Protein AF-A0A7W4LHZ4-F1 (afdb_monomer_lite)

Structure (mmCIF, N/CA/C/O backbone):
data_AF-A0A7W4LHZ4-F1
#
_entry.id   AF-A0A7W4LHZ4-F1
#
loop_
_atom_site.group_PDB
_atom_site.id
_atom_site.type_symbol
_atom_site.label_atom_id
_atom_site.label_alt_id
_atom_site.label_comp_id
_atom_site.label_asym_id
_atom_site.label_entity_id
_atom_site.label_seq_id
_atom_site.pdbx_PDB_ins_code
_atom_site.Cartn_x
_atom_site.Cartn_y
_atom_site.Cartn_z
_atom_site.occupancy
_atom_site.B_iso_or_equiv
_atom_site.auth_seq_id
_atom_site.auth_comp_id
_atom_site.auth_asym_id
_atom_site.auth_atom_id
_atom_site.pdbx_PDB_model_num
ATOM 1 N N . MET A 1 1 ? -10.945 8.668 18.293 1.00 74.75 1 MET A N 1
ATOM 2 C CA . MET A 1 1 ? -9.636 8.074 17.950 1.00 74.75 1 MET A CA 1
ATOM 3 C C . MET A 1 1 ? -9.892 7.114 16.813 1.00 74.75 1 MET A C 1
ATOM 5 O O . MET A 1 1 ? -10.828 6.339 16.938 1.00 74.75 1 MET A O 1
ATOM 9 N N . ARG A 1 2 ? -9.149 7.229 15.713 1.00 85.75 2 ARG A N 1
ATOM 10 C CA . ARG A 1 2 ? -9.270 6.295 14.589 1.00 85.75 2 ARG A CA 1
ATOM 11 C C . ARG A 1 2 ? -8.511 5.018 14.919 1.00 85.75 2 ARG A C 1
ATOM 13 O O . ARG A 1 2 ? -7.435 5.098 15.514 1.00 85.75 2 ARG A O 1
ATOM 20 N N . THR A 1 3 ? -9.058 3.875 14.539 1.00 93.06 3 THR A N 1
ATOM 21 C CA . THR A 1 3 ? -8.421 2.570 14.711 1.00 93.06 3 THR A CA 1
ATOM 22 C C . THR A 1 3 ? -7.873 2.104 13.372 1.00 93.06 3 THR A C 1
ATOM 24 O O . THR A 1 3 ? -8.533 2.231 12.343 1.00 93.06 3 THR A O 1
ATOM 27 N N . ILE A 1 4 ? -6.652 1.576 13.375 1.00 94.75 4 ILE A N 1
ATOM 28 C CA . ILE A 1 4 ? -6.046 0.988 12.179 1.00 94.75 4 ILE A CA 1
ATOM 29 C C . ILE A 1 4 ? -6.698 -0.375 11.934 1.00 94.75 4 ILE A C 1
ATOM 31 O O . ILE A 1 4 ? -6.630 -1.259 12.786 1.00 94.75 4 ILE A O 1
ATOM 35 N N . VAL A 1 5 ? -7.317 -0.533 10.767 1.00 94.38 5 VAL A N 1
ATOM 36 C CA . VAL A 1 5 ? -7.923 -1.786 10.293 1.00 94.38 5 VAL A CA 1
ATOM 37 C C . VAL A 1 5 ? -6.919 -2.606 9.491 1.00 94.38 5 VAL A C 1
ATOM 39 O O . VAL A 1 5 ? -6.831 -3.817 9.674 1.00 94.38 5 VAL A O 1
ATOM 42 N N . SER A 1 6 ? -6.153 -1.957 8.610 1.00 92.44 6 SER A N 1
ATOM 43 C CA . SER A 1 6 ? -5.101 -2.599 7.813 1.00 92.44 6 SER A CA 1
ATOM 44 C C . SER A 1 6 ? -3.873 -1.702 7.727 1.00 92.44 6 SER A C 1
ATOM 46 O O . SER A 1 6 ? -3.988 -0.478 7.711 1.00 92.44 6 SER A O 1
ATOM 48 N N . ARG A 1 7 ? -2.698 -2.324 7.654 1.00 93.75 7 ARG A N 1
ATOM 49 C CA . ARG A 1 7 ? -1.426 -1.673 7.347 1.00 93.75 7 ARG A CA 1
ATOM 50 C C . ARG A 1 7 ? -0.612 -2.627 6.489 1.00 93.75 7 ARG A C 1
ATOM 52 O O . ARG A 1 7 ? -0.212 -3.684 6.970 1.00 93.75 7 ARG A O 1
ATOM 59 N N . GLU A 1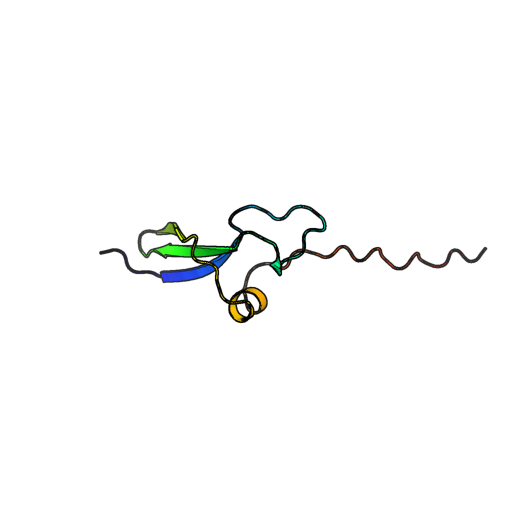 8 ? -0.385 -2.271 5.231 1.00 94.25 8 GLU A N 1
ATOM 60 C CA . GLU A 1 8 ? 0.280 -3.158 4.272 1.00 94.25 8 GLU A CA 1
ATOM 61 C C . GLU A 1 8 ? 1.357 -2.446 3.442 1.00 94.25 8 GLU A C 1
ATOM 63 O O . GLU A 1 8 ? 1.196 -1.261 3.141 1.00 94.25 8 GLU A O 1
ATOM 68 N N . PRO A 1 9 ? 2.456 -3.140 3.075 1.00 94.38 9 PRO A N 1
ATOM 69 C CA . PRO A 1 9 ? 3.503 -2.579 2.224 1.00 94.38 9 PRO A CA 1
ATOM 70 C C . PRO A 1 9 ? 2.952 -2.129 0.869 1.00 94.38 9 PRO A C 1
ATOM 72 O O . PRO A 1 9 ? 2.360 -2.929 0.139 1.00 94.38 9 PRO A O 1
ATOM 75 N N . TRP A 1 10 ? 3.191 -0.868 0.514 1.00 92.88 10 TRP A N 1
ATOM 76 C CA . TRP A 1 10 ? 2.691 -0.261 -0.718 1.00 92.88 10 TRP A CA 1
ATOM 77 C C . TRP A 1 10 ? 3.742 0.635 -1.375 1.00 92.88 10 TRP A C 1
ATOM 79 O O . TRP A 1 10 ? 4.604 1.205 -0.703 1.00 92.88 10 TRP A O 1
ATOM 89 N N . TRP A 1 11 ? 3.668 0.768 -2.698 1.00 91.38 11 TRP A N 1
ATOM 90 C CA . TRP A 1 11 ? 4.533 1.670 -3.451 1.00 91.38 11 TRP A CA 1
ATOM 91 C C . TRP A 1 11 ? 4.038 3.116 -3.323 1.00 91.38 11 TRP A C 1
ATOM 93 O O . TRP A 1 11 ? 2.852 3.389 -3.486 1.00 91.38 11 TRP A O 1
ATOM 103 N N . ALA A 1 12 ? 4.934 4.066 -3.050 1.00 91.00 12 ALA A N 1
ATOM 104 C CA . ALA A 1 12 ? 4.592 5.490 -2.988 1.00 91.00 12 ALA A CA 1
ATOM 105 C C . ALA A 1 12 ? 4.168 6.028 -4.363 1.00 91.00 12 ALA A C 1
ATOM 107 O O . ALA A 1 12 ? 3.320 6.914 -4.479 1.00 91.00 12 ALA A O 1
ATOM 108 N N . LYS A 1 13 ? 4.788 5.488 -5.415 1.00 89.06 13 LYS A N 1
ATOM 109 C CA . LYS A 1 13 ? 4.538 5.811 -6.819 1.00 89.06 13 LYS A CA 1
ATOM 110 C C . LYS A 1 13 ? 4.519 4.529 -7.640 1.00 89.06 13 LYS A C 1
ATOM 112 O O . LYS A 1 13 ? 5.226 3.588 -7.282 1.00 89.06 13 LYS A O 1
ATOM 117 N N . PRO A 1 14 ? 3.711 4.474 -8.707 1.00 86.62 14 PRO A N 1
ATOM 118 C CA . PRO A 1 14 ? 3.635 3.277 -9.520 1.00 86.62 14 PRO A CA 1
ATOM 119 C C . PRO A 1 14 ? 5.019 2.996 -10.121 1.00 86.62 14 PRO A C 1
ATOM 121 O O . PRO A 1 14 ? 5.646 3.934 -10.621 1.00 86.62 14 PRO A O 1
ATOM 124 N N . PRO A 1 15 ? 5.495 1.743 -10.066 1.00 85.69 15 PRO A N 1
ATOM 125 C CA . PRO A 1 15 ? 6.781 1.370 -10.640 1.00 85.69 15 PRO A CA 1
ATOM 126 C C . PRO A 1 15 ? 6.772 1.571 -12.155 1.00 85.69 15 PRO A C 1
ATOM 128 O O . PRO A 1 15 ? 5.774 1.284 -12.826 1.00 85.69 15 PRO A O 1
ATOM 131 N N . LEU A 1 16 ? 7.889 2.040 -12.702 1.00 84.25 16 LEU A N 1
ATOM 132 C CA . LEU A 1 16 ? 8.101 2.106 -14.141 1.00 84.25 16 LEU A CA 1
ATOM 133 C C . LEU A 1 16 ? 8.442 0.714 -14.704 1.00 84.25 16 LEU A C 1
ATOM 135 O O . LEU A 1 16 ? 8.931 -0.162 -13.983 1.00 84.25 16 LEU A O 1
ATOM 139 N N . PRO A 1 17 ? 8.212 0.482 -16.009 1.00 81.94 17 PRO A N 1
ATOM 140 C CA . PRO A 1 17 ? 8.589 -0.773 -16.647 1.00 81.94 17 PRO A CA 1
ATOM 141 C C . PRO A 1 17 ? 10.088 -1.060 -16.497 1.00 81.94 17 PRO A C 1
ATOM 143 O O . PRO A 1 17 ? 10.922 -0.244 -16.886 1.00 81.94 17 PRO A O 1
ATOM 146 N N . GLY A 1 18 ? 10.421 -2.237 -15.966 1.00 79.94 18 GLY A N 1
ATOM 147 C CA . GLY A 1 18 ? 11.805 -2.677 -15.774 1.00 79.94 18 GLY A CA 1
ATOM 148 C C . GLY A 1 18 ? 12.480 -2.179 -14.493 1.00 79.94 18 GLY A C 1
ATOM 149 O O . GLY A 1 18 ? 13.638 -2.527 -14.274 1.00 79.94 18 GLY A O 1
ATOM 150 N N . GLU A 1 19 ? 11.793 -1.411 -13.638 1.00 82.81 19 GLU A N 1
ATOM 151 C CA . GLU A 1 19 ? 12.317 -1.084 -12.310 1.00 82.81 19 GLU A CA 1
ATOM 152 C C . GLU A 1 19 ? 12.314 -2.301 -11.384 1.00 82.81 19 GLU A C 1
ATOM 154 O O . GLU A 1 19 ? 11.380 -3.105 -11.354 1.00 82.81 19 GLU A O 1
ATOM 159 N N . GLU A 1 20 ? 13.382 -2.419 -10.601 1.00 83.12 20 GLU A N 1
ATOM 160 C CA . GLU A 1 20 ? 13.525 -3.474 -9.609 1.00 83.12 20 GLU A CA 1
ATOM 161 C C . GLU A 1 20 ? 12.715 -3.149 -8.351 1.00 83.12 20 GLU A C 1
ATOM 163 O O . GLU A 1 20 ? 12.827 -2.058 -7.788 1.00 83.12 20 GLU A O 1
ATOM 168 N N . GLU A 1 21 ? 11.951 -4.128 -7.858 1.00 79.44 21 GLU A N 1
ATOM 169 C CA . GLU A 1 21 ? 11.043 -3.950 -6.719 1.00 79.44 21 GLU A CA 1
ATOM 170 C C . GLU A 1 21 ? 11.732 -3.378 -5.472 1.00 79.44 21 GLU A C 1
ATOM 172 O O . GLU A 1 21 ? 11.138 -2.575 -4.756 1.00 79.44 21 GLU A O 1
ATOM 177 N N . MET A 1 22 ? 12.983 -3.757 -5.196 1.00 81.12 22 MET A N 1
ATOM 178 C CA . MET A 1 22 ? 13.695 -3.323 -3.985 1.00 81.12 22 MET A CA 1
ATOM 179 C C . MET A 1 22 ? 14.172 -1.864 -4.043 1.00 81.12 22 MET A C 1
ATOM 181 O O . MET A 1 22 ? 14.392 -1.256 -2.990 1.00 81.12 22 MET A O 1
ATOM 185 N N . HIS A 1 23 ? 14.273 -1.292 -5.245 1.00 83.50 23 HIS A N 1
ATOM 186 C CA . HIS A 1 23 ? 14.685 0.094 -5.474 1.00 83.50 23 HIS A CA 1
ATOM 187 C C . HIS A 1 23 ? 13.517 1.086 -5.494 1.00 83.50 23 HIS A C 1
ATOM 189 O O . HIS A 1 23 ? 13.750 2.290 -5.553 1.00 83.50 23 HIS A O 1
ATOM 195 N N . LEU A 1 24 ? 12.275 0.604 -5.401 1.00 87.88 24 LEU A N 1
ATOM 196 C CA . LEU A 1 24 ? 11.100 1.466 -5.346 1.00 87.88 24 LEU A CA 1
ATOM 197 C C . LEU A 1 24 ? 11.026 2.260 -4.034 1.00 87.88 24 LEU A C 1
ATOM 199 O O . LEU A 1 24 ? 11.525 1.839 -2.982 1.00 87.88 24 LEU A O 1
ATOM 203 N N . ASP A 1 25 ? 10.331 3.394 -4.098 1.00 91.00 25 ASP A N 1
ATOM 204 C CA . ASP A 1 25 ? 9.912 4.145 -2.919 1.00 91.00 25 ASP A CA 1
ATOM 205 C C . ASP A 1 25 ? 8.772 3.396 -2.220 1.00 91.00 25 ASP A C 1
ATOM 207 O O . ASP A 1 25 ? 7.636 3.357 -2.703 1.00 91.00 25 ASP A O 1
ATOM 211 N N . TRP A 1 26 ? 9.083 2.792 -1.076 1.00 92.81 26 TRP A N 1
ATOM 212 C CA . TRP A 1 26 ? 8.136 2.016 -0.280 1.00 92.81 26 TRP A CA 1
ATOM 213 C C . TRP A 1 26 ? 7.616 2.790 0.924 1.00 92.81 26 TRP A C 1
ATOM 215 O O . TRP A 1 26 ? 8.347 3.546 1.560 1.00 92.81 26 TRP A O 1
ATOM 225 N N . GLY A 1 27 ? 6.375 2.493 1.287 1.00 95.00 27 GLY A N 1
ATOM 226 C CA . GLY A 1 27 ? 5.766 2.880 2.550 1.00 95.00 27 GLY A CA 1
ATOM 227 C C . GLY A 1 27 ? 4.687 1.882 2.945 1.00 95.00 27 GLY A C 1
ATOM 228 O O . GLY A 1 27 ?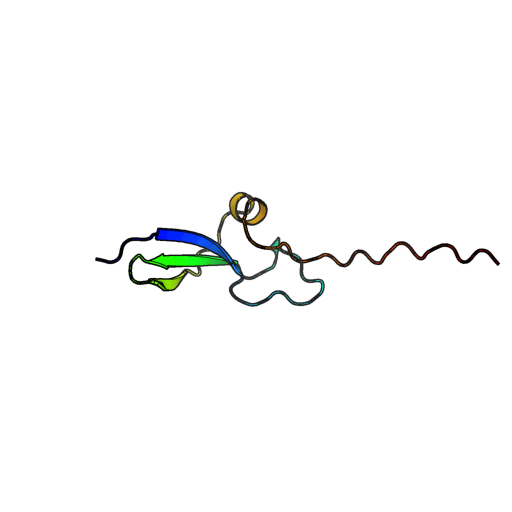 4.666 0.743 2.462 1.00 95.00 27 GLY A O 1
ATOM 229 N N . TYR A 1 28 ? 3.763 2.323 3.787 1.00 95.00 28 TYR A N 1
ATOM 230 C CA . TYR A 1 28 ? 2.575 1.559 4.133 1.00 95.00 28 TYR A CA 1
ATOM 231 C C . TYR A 1 28 ? 1.310 2.285 3.710 1.00 95.00 28 TYR A C 1
ATOM 233 O O . TYR A 1 28 ? 1.151 3.478 3.958 1.00 95.00 28 TYR A O 1
ATOM 241 N N . LEU A 1 29 ? 0.376 1.530 3.141 1.00 95.00 29 LEU A N 1
ATOM 242 C CA . LEU A 1 29 ? -1.004 1.968 3.031 1.00 95.00 29 LEU A CA 1
ATOM 243 C C . LEU A 1 29 ? -1.723 1.589 4.329 1.00 95.00 29 LEU A C 1
ATOM 245 O O . LEU A 1 29 ? -1.857 0.406 4.652 1.00 95.00 29 LEU A O 1
ATOM 249 N N . VAL A 1 30 ? -2.139 2.597 5.090 1.00 95.81 30 VAL A N 1
ATOM 250 C CA . VAL A 1 30 ? -2.869 2.443 6.350 1.00 95.81 30 VAL A CA 1
ATOM 251 C C . VAL A 1 30 ? -4.345 2.694 6.079 1.00 95.81 30 VAL A C 1
ATOM 253 O O . VAL A 1 30 ? -4.704 3.769 5.615 1.00 95.81 30 VAL A O 1
ATOM 256 N N . LEU A 1 31 ? -5.197 1.715 6.372 1.00 94.88 31 LEU A N 1
ATOM 257 C CA . LEU A 1 31 ? -6.652 1.832 6.294 1.00 94.88 31 LEU A CA 1
ATOM 258 C C . LEU A 1 31 ? -7.225 1.970 7.703 1.00 94.88 31 LEU A C 1
ATOM 260 O O . LEU A 1 31 ? -6.946 1.138 8.570 1.00 94.88 31 LEU A O 1
ATOM 264 N N . TYR A 1 32 ? -8.055 2.983 7.911 1.00 96.25 32 TYR A N 1
ATOM 265 C CA . TYR A 1 32 ? -8.749 3.235 9.170 1.00 96.25 32 TYR A CA 1
ATOM 266 C C . TYR A 1 32 ? -10.190 2.709 9.149 1.00 96.25 32 TYR A C 1
ATOM 268 O O . TYR A 1 32 ? -10.762 2.440 8.091 1.00 96.25 32 TYR A O 1
ATOM 276 N N . ASP A 1 33 ? -10.791 2.567 10.334 1.00 95.50 33 ASP A N 1
ATOM 277 C CA . ASP A 1 33 ? -12.164 2.068 10.503 1.00 95.50 33 ASP A CA 1
ATOM 278 C C . ASP A 1 33 ? -13.242 2.994 9.921 1.00 95.50 33 ASP A C 1
ATOM 280 O O . ASP A 1 33 ? -14.319 2.532 9.550 1.00 95.50 33 ASP A O 1
ATOM 284 N N . ASP A 1 34 ? -12.923 4.277 9.756 1.00 94.44 34 ASP A N 1
ATOM 285 C CA . ASP A 1 34 ? -13.772 5.272 9.097 1.00 94.44 34 ASP A CA 1
ATOM 286 C C . ASP A 1 34 ? -13.675 5.232 7.559 1.00 94.44 34 ASP A C 1
ATOM 288 O O . ASP A 1 34 ? -14.275 6.061 6.872 1.00 94.44 34 ASP A O 1
ATOM 292 N N . GLY A 1 35 ? -12.932 4.265 7.006 1.00 91.75 35 GLY A N 1
ATOM 293 C CA . GLY A 1 35 ? -12.741 4.078 5.569 1.00 91.75 35 GLY A CA 1
ATOM 294 C C . GLY A 1 35 ? -11.736 5.046 4.944 1.00 91.75 35 GLY A C 1
ATOM 295 O O . GLY A 1 35 ? -11.542 5.015 3.727 1.00 91.75 35 GLY A O 1
ATOM 296 N N . GLN A 1 36 ? -11.086 5.898 5.742 1.00 94.94 36 GLN A N 1
ATOM 297 C 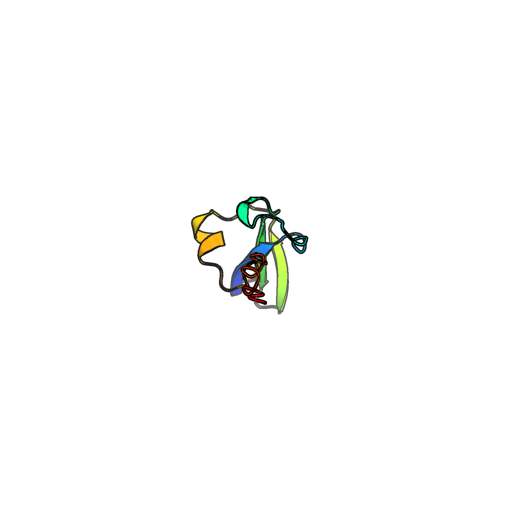CA . GLN A 1 36 ? -9.991 6.729 5.256 1.00 94.94 36 GLN A CA 1
ATOM 298 C C . GLN A 1 36 ? -8.720 5.901 5.096 1.00 94.94 36 GLN A C 1
ATOM 300 O O . GLN A 1 36 ? -8.465 4.967 5.857 1.00 94.94 36 GLN A O 1
ATOM 305 N N . PHE A 1 37 ? -7.902 6.277 4.117 1.00 93.31 37 PHE A N 1
ATOM 306 C CA . PHE A 1 37 ? -6.574 5.717 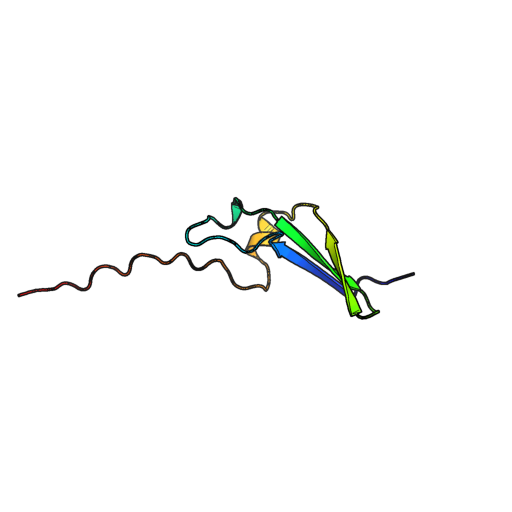3.931 1.00 93.31 37 PHE A CA 1
ATOM 307 C C . PHE A 1 37 ? -5.509 6.808 4.042 1.00 93.31 37 PHE A C 1
ATOM 309 O O . PHE A 1 37 ? -5.728 7.949 3.635 1.00 93.31 37 PHE A O 1
ATOM 316 N N . GLU A 1 38 ? -4.352 6.442 4.581 1.00 95.06 38 GLU A N 1
ATOM 317 C CA . GLU A 1 38 ? -3.166 7.290 4.681 1.00 95.06 38 GLU A CA 1
ATOM 318 C C . GLU A 1 38 ? -1.948 6.533 4.152 1.00 95.06 38 GLU A C 1
ATOM 320 O O . GLU A 1 38 ? -1.850 5.311 4.286 1.00 95.06 38 GLU A O 1
ATOM 325 N N . PHE A 1 39 ? -1.026 7.266 3.530 1.00 95.25 39 PHE A N 1
ATOM 326 C CA . PHE A 1 39 ? 0.271 6.731 3.147 1.00 95.25 39 PHE A CA 1
ATOM 327 C C . PHE A 1 39 ? 1.315 7.112 4.201 1.00 95.25 39 PHE A C 1
ATOM 329 O O . PHE A 1 39 ? 1.651 8.287 4.350 1.00 95.25 39 PHE A O 1
ATOM 336 N N . ASP A 1 40 ? 1.835 6.111 4.905 1.00 94.88 40 ASP A N 1
ATOM 337 C CA . ASP A 1 40 ? 2.940 6.244 5.853 1.00 94.88 40 ASP A CA 1
ATOM 338 C C . ASP A 1 40 ? 4.271 6.046 5.096 1.00 94.88 40 ASP A C 1
ATOM 340 O O . ASP A 1 40 ? 4.523 4.943 4.601 1.00 94.88 40 ASP A O 1
ATOM 344 N N . PRO A 1 41 ? 5.136 7.075 4.987 1.00 93.88 41 PRO A N 1
ATOM 345 C CA . PRO A 1 41 ? 6.397 6.996 4.247 1.00 93.88 41 PRO A CA 1
ATOM 346 C C . PRO A 1 41 ? 7.479 6.164 4.956 1.00 93.88 41 PRO A C 1
ATOM 348 O O . PRO A 1 41 ? 8.616 6.103 4.484 1.00 93.88 41 PRO A O 1
ATOM 351 N N . GLN A 1 42 ? 7.177 5.531 6.093 1.00 94.50 42 GLN A N 1
ATOM 352 C CA . GLN A 1 42 ? 8.091 4.600 6.738 1.00 94.50 42 GLN A CA 1
ATOM 353 C C . GLN A 1 42 ? 8.336 3.373 5.847 1.00 94.50 42 GLN A C 1
ATOM 355 O O . GLN A 1 42 ? 7.432 2.572 5.606 1.00 94.50 42 GLN A O 1
ATOM 360 N N . ARG A 1 43 ? 9.589 3.172 5.420 1.00 92.44 43 ARG A N 1
ATOM 361 C CA . ARG A 1 43 ? 9.982 2.016 4.604 1.00 92.44 43 ARG A CA 1
ATOM 362 C C . ARG A 1 43 ? 9.725 0.689 5.357 1.00 92.44 43 ARG A C 1
ATOM 364 O O . ARG A 1 43 ? 10.258 0.517 6.457 1.00 92.44 43 ARG A O 1
ATOM 371 N N . PRO A 1 44 ? 8.953 -0.256 4.788 1.00 92.81 44 PRO A N 1
ATOM 372 C CA . PRO A 1 44 ? 8.821 -1.621 5.295 1.00 92.81 44 PRO A CA 1
ATOM 373 C C . PRO A 1 44 ? 10.128 -2.411 5.190 1.00 92.81 44 PRO A C 1
ATOM 375 O O . PRO A 1 44 ? 11.004 -2.081 4.391 1.00 92.81 44 PRO A O 1
ATOM 378 N N . SER A 1 45 ? 10.254 -3.484 5.967 1.00 91.50 45 SER A N 1
ATOM 379 C CA . SER A 1 45 ? 11.389 -4.398 5.831 1.00 91.50 45 SER A CA 1
ATOM 380 C C . SER A 1 45 ? 11.332 -5.184 4.516 1.00 91.50 45 SER A C 1
ATOM 382 O O . SER A 1 45 ? 10.265 -5.420 3.947 1.00 91.50 45 SER A O 1
ATOM 384 N N . ASP A 1 46 ? 12.487 -5.651 4.047 1.00 88.88 46 ASP A N 1
ATOM 385 C CA . ASP A 1 46 ? 12.581 -6.458 2.826 1.00 88.88 46 ASP A CA 1
ATOM 386 C C . ASP A 1 46 ? 11.736 -7.742 2.897 1.00 88.88 46 ASP A C 1
ATOM 388 O O . ASP A 1 46 ? 11.198 -8.197 1.886 1.00 88.88 46 ASP A O 1
ATOM 392 N N . GLU A 1 47 ? 11.597 -8.329 4.087 1.00 89.69 47 GLU A N 1
ATOM 393 C CA . GLU A 1 47 ? 10.751 -9.503 4.310 1.00 89.69 47 GLU A CA 1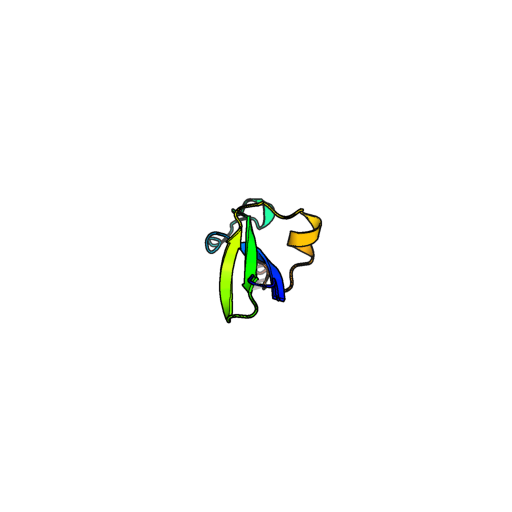
ATOM 394 C C . GLU A 1 47 ? 9.264 -9.166 4.150 1.00 89.69 47 GLU A C 1
ATOM 396 O O . GLU A 1 47 ? 8.536 -9.895 3.474 1.00 89.69 47 GLU A O 1
ATOM 401 N N . GLU A 1 48 ? 8.817 -8.034 4.698 1.00 90.75 48 GLU A N 1
ATOM 402 C CA . GLU A 1 48 ? 7.445 -7.547 4.526 1.00 90.75 48 GLU A CA 1
ATOM 403 C C . GLU A 1 48 ? 7.145 -7.234 3.054 1.00 90.75 48 GLU A C 1
ATOM 405 O O . GLU A 1 48 ? 6.100 -7.634 2.540 1.00 90.75 48 GLU A O 1
ATOM 410 N N . ILE A 1 49 ? 8.082 -6.595 2.342 1.00 88.88 49 ILE A N 1
ATOM 411 C CA . ILE A 1 49 ? 7.948 -6.280 0.909 1.00 88.88 49 ILE A CA 1
ATOM 412 C C . ILE A 1 49 ? 7.796 -7.557 0.069 1.00 88.88 49 ILE A C 1
ATOM 414 O O . ILE A 1 49 ? 6.957 -7.606 -0.839 1.00 88.88 49 ILE A O 1
ATOM 418 N N . ARG A 1 50 ? 8.580 -8.604 0.364 1.00 86.12 50 ARG A N 1
ATOM 419 C CA . ARG A 1 50 ? 8.536 -9.894 -0.355 1.00 86.12 50 ARG A CA 1
ATOM 420 C C . ARG A 1 50 ? 7.255 -10.683 -0.085 1.00 86.12 50 ARG A C 1
ATOM 422 O O . ARG A 1 50 ? 6.761 -11.360 -0.993 1.00 86.12 50 ARG A O 1
ATOM 429 N N . ASN A 1 51 ? 6.734 -10.593 1.138 1.00 86.56 51 ASN A N 1
ATOM 430 C CA . ASN A 1 51 ? 5.536 -11.301 1.597 1.00 86.56 51 ASN A CA 1
ATOM 431 C C . ASN A 1 51 ? 4.237 -10.494 1.415 1.00 86.56 51 ASN A C 1
ATOM 433 O O . ASN A 1 51 ? 3.178 -10.919 1.882 1.00 86.56 51 ASN A O 1
ATOM 437 N N . ARG A 1 52 ? 4.288 -9.333 0.746 1.00 87.75 52 ARG A N 1
ATOM 438 C CA . ARG A 1 52 ? 3.105 -8.490 0.535 1.00 87.75 52 ARG A CA 1
ATOM 439 C C . ARG A 1 52 ? 2.030 -9.201 -0.294 1.00 87.75 52 ARG A C 1
ATOM 441 O O . ARG A 1 52 ? 2.326 -10.005 -1.174 1.00 87.75 52 ARG A O 1
ATOM 448 N N . LYS A 1 53 ? 0.771 -8.828 -0.050 1.00 79.50 53 LYS A N 1
ATOM 449 C CA . LYS A 1 53 ? -0.406 -9.385 -0.741 1.00 79.50 53 LYS A CA 1
ATOM 450 C C . LYS A 1 53 ? -0.633 -8.811 -2.149 1.00 79.50 53 LYS A C 1
ATOM 452 O O . LYS A 1 53 ? -1.379 -9.399 -2.924 1.00 79.50 53 LYS A O 1
ATOM 457 N N . GLY A 1 54 ? -0.031 -7.662 -2.467 1.00 73.62 54 GLY A N 1
ATOM 458 C CA . GLY A 1 54 ? -0.183 -6.984 -3.759 1.00 73.62 54 GLY A CA 1
ATOM 459 C C . GLY A 1 54 ? 0.561 -7.668 -4.913 1.00 73.62 54 GLY A C 1
ATOM 460 O O . GLY A 1 54 ? 1.484 -8.451 -4.702 1.00 73.62 54 GLY A O 1
ATOM 461 N N . CYS A 1 55 ? 0.183 -7.331 -6.152 1.00 67.69 55 CYS A N 1
ATOM 462 C CA . CYS A 1 55 ? 0.859 -7.835 -7.351 1.00 67.69 55 CYS A CA 1
ATOM 463 C C . CYS A 1 55 ? 2.343 -7.422 -7.367 1.00 67.69 55 CYS A C 1
ATOM 465 O O . CYS A 1 55 ? 2.691 -6.284 -7.026 1.00 67.69 55 CYS A O 1
ATOM 467 N N . ARG A 1 56 ? 3.213 -8.359 -7.760 1.00 69.50 56 ARG A N 1
ATOM 468 C CA . ARG A 1 56 ? 4.642 -8.103 -7.992 1.00 69.50 56 ARG A CA 1
ATOM 469 C C . ARG A 1 56 ? 4.838 -7.341 -9.293 1.00 69.50 56 ARG A C 1
ATOM 471 O O . ARG A 1 56 ? 4.018 -7.469 -10.204 1.00 69.50 56 ARG A O 1
ATOM 478 N N . VAL A 1 57 ? 5.899 -6.538 -9.374 1.00 64.25 57 VAL A N 1
ATOM 479 C CA . VAL A 1 57 ? 6.284 -5.949 -10.662 1.00 64.25 57 VAL A CA 1
ATOM 480 C C . VAL A 1 57 ? 6.607 -7.116 -11.583 1.00 64.25 57 VAL A C 1
ATOM 482 O O . VAL A 1 57 ? 7.459 -7.945 -11.270 1.00 64.25 57 VAL A O 1
ATOM 485 N N . HIS A 1 58 ? 5.867 -7.235 -12.685 1.00 54.19 58 HIS A N 1
ATOM 486 C CA . HIS A 1 58 ? 6.203 -8.213 -13.703 1.00 54.19 58 HIS A CA 1
ATOM 487 C C . HIS A 1 58 ? 7.565 -7.821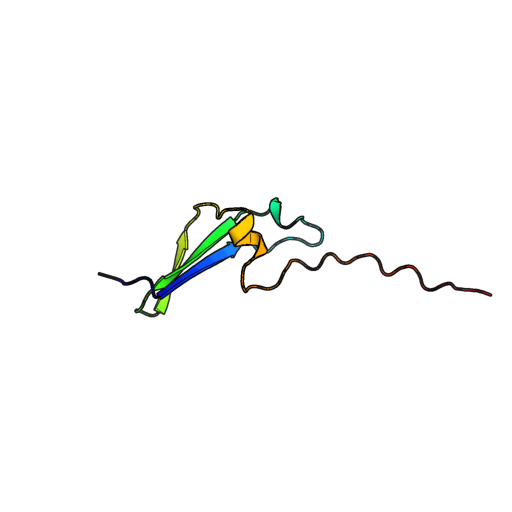 -14.270 1.00 54.19 58 HIS A C 1
ATOM 489 O O . HIS A 1 58 ? 7.675 -6.860 -15.030 1.00 54.19 58 HIS A O 1
ATOM 495 N N . HIS A 1 59 ? 8.600 -8.582 -13.921 1.00 52.16 59 HIS A N 1
ATOM 496 C CA . HIS A 1 59 ? 9.751 -8.693 -14.794 1.00 52.16 59 HIS A CA 1
ATOM 497 C C . HIS A 1 59 ? 9.212 -9.317 -16.076 1.00 52.16 59 HIS A C 1
ATOM 499 O O . HIS A 1 59 ? 8.885 -10.501 -16.114 1.00 52.16 59 HIS A O 1
ATOM 505 N N . SER A 1 60 ? 9.033 -8.510 -17.117 1.00 45.97 60 SER A N 1
ATOM 506 C CA . SER A 1 60 ? 8.993 -9.042 -18.468 1.00 45.97 60 SER A CA 1
ATOM 507 C C . SER A 1 60 ? 10.367 -9.656 -18.713 1.00 45.97 60 SER A C 1
ATOM 509 O O . SER A 1 60 ? 11.283 -8.974 -19.170 1.00 45.97 60 SER A O 1
ATOM 511 N N . GLU A 1 61 ? 10.542 -10.921 -18.329 1.00 51.38 61 GLU A N 1
ATOM 512 C CA . GLU A 1 61 ? 11.574 -11.750 -18.931 1.00 51.38 61 GLU A CA 1
ATOM 513 C C . GLU A 1 61 ? 11.353 -11.639 -20.446 1.00 51.38 61 GLU A C 1
ATOM 515 O O . GLU A 1 61 ? 10.217 -11.817 -20.902 1.00 51.38 61 GLU A O 1
ATOM 520 N N . PRO A 1 62 ? 12.368 -11.268 -21.245 1.00 50.50 62 PRO A N 1
ATOM 521 C CA . PRO A 1 62 ? 12.236 -11.418 -22.680 1.00 50.50 62 PRO A CA 1
ATOM 522 C C . PRO A 1 62 ? 11.989 -12.906 -22.921 1.00 50.50 62 PRO A C 1
ATOM 524 O O . PRO A 1 62 ? 12.843 -13.728 -22.587 1.00 50.50 62 PRO A O 1
ATOM 527 N N . GLU A 1 63 ? 10.803 -13.251 -23.433 1.00 54.94 63 GLU A N 1
ATOM 528 C CA . GLU A 1 63 ? 10.489 -14.627 -23.807 1.00 54.94 63 GLU A CA 1
ATOM 529 C C . GLU A 1 63 ? 11.672 -15.196 -24.601 1.00 54.94 63 GLU A C 1
ATOM 531 O O . GLU A 1 63 ? 12.173 -14.513 -25.507 1.00 54.94 63 GLU A O 1
ATOM 536 N N . PRO A 1 64 ? 12.177 -16.400 -24.271 1.00 51.44 64 PRO A N 1
ATOM 537 C CA . PRO A 1 64 ? 13.264 -16.989 -25.026 1.00 51.44 64 PRO A CA 1
ATOM 538 C C . PRO A 1 64 ? 12.770 -17.172 -26.455 1.00 51.44 64 PRO A C 1
ATOM 540 O O . PRO A 1 64 ? 11.932 -18.031 -26.722 1.00 51.44 64 PRO A O 1
ATOM 543 N N . SER A 1 65 ? 13.280 -16.304 -27.334 1.00 56.50 65 SER A N 1
ATOM 544 C CA . SER A 1 65 ? 13.034 -16.249 -28.770 1.00 56.50 65 SER A CA 1
ATOM 545 C C . SER A 1 65 ? 12.768 -17.652 -29.299 1.00 56.50 65 SER A C 1
ATOM 547 O O . SER A 1 65 ? 13.675 -18.492 -29.347 1.00 56.50 65 SER A O 1
ATOM 549 N N . ALA A 1 66 ? 11.497 -17.933 -29.600 1.00 54.62 66 ALA A N 1
ATOM 550 C CA . ALA A 1 66 ? 11.088 -19.207 -30.150 1.00 54.62 66 ALA A CA 1
ATOM 551 C C . ALA A 1 66 ? 11.946 -19.455 -31.392 1.00 54.62 66 ALA A C 1
ATOM 553 O O . ALA A 1 66 ? 11.897 -18.691 -32.357 1.00 54.62 66 ALA A O 1
ATOM 554 N N . ARG A 1 67 ? 12.785 -20.495 -31.317 1.00 54.34 67 ARG A N 1
ATOM 555 C CA . ARG A 1 67 ? 13.598 -21.034 -32.411 1.00 54.34 67 ARG A CA 1
ATOM 556 C C . ARG A 1 67 ? 12.831 -20.930 -33.734 1.00 54.34 67 ARG A C 1
ATOM 558 O O . ARG A 1 67 ? 11.953 -21.745 -34.001 1.00 54.34 67 ARG A O 1
ATOM 565 N N . SER A 1 68 ? 13.204 -19.975 -34.583 1.00 51.53 68 SER A N 1
ATOM 566 C CA . SER A 1 68 ? 12.947 -20.091 -36.017 1.00 51.53 68 SER A CA 1
ATOM 567 C C . SER A 1 68 ? 14.026 -20.997 -36.586 1.00 51.53 68 SER A C 1
ATOM 569 O O . SER A 1 68 ? 15.133 -20.560 -36.891 1.00 51.53 68 SER A O 1
ATOM 571 N N . SER A 1 69 ? 13.717 -22.288 -36.647 1.00 50.31 69 SER A N 1
ATOM 572 C CA . SER A 1 69 ? 14.403 -23.216 -37.536 1.00 50.31 69 SER A CA 1
ATOM 573 C C . SER A 1 69 ? 13.701 -23.151 -38.891 1.00 50.31 69 SER A C 1
ATOM 575 O O . SER A 1 69 ? 12.584 -23.648 -39.019 1.00 50.31 69 SER A O 1
ATOM 577 N N . PHE A 1 70 ? 14.354 -22.517 -39.863 1.00 53.12 70 PHE A N 1
ATOM 578 C CA . PHE A 1 70 ? 14.155 -22.743 -41.294 1.00 53.12 70 PHE A CA 1
ATOM 579 C C . PHE A 1 70 ? 15.484 -23.206 -41.884 1.00 53.12 70 PHE A C 1
ATOM 581 O O . PHE A 1 70 ? 16.528 -22.678 -41.434 1.00 53.12 70 PHE A O 1
#

Foldseek 3Di:
DWDWPDKAKDFPDDDDQPDDQVPTQIFIWTATPVRDTDTGSPHDDPVRSVPTPDDDRDPPPPPPPPDPDD

Sequence (70 aa):
MRTIVSREPWWAKPPLPGEEEMHLDWGYLVLYDDGQFEFDPQRPSDEEIRNRKGCRVHHSEPEPSARSSF

Secondary structure (DSSP, 8-state):
-PPEEEEEEEESSPPPTT--GGGS-EEEEEEETTS-EEEE-PPPPHHHHHT-SSPPP-------------

Radius of gyration: 17.3 Å; chains: 1; bounding box: 28×31×59 Å

Organism: NCBI:txid2759166

pLDDT: mean 81.83, std 15.65, range [45.97, 96.25]